Protein AF-A0A5C5YFY8-F1 (afdb_monomer_lite)

pLDDT: mean 92.44, std 6.75, range [44.75, 97.62]

Radius of gyration: 15.0 Å; chains: 1; bounding box: 36×35×36 Å

Sequence (107 aa):
MPQSLVGGVADHVHVLFDIGRLEAPAKLVEHAKRESSKFIKTLGAKCGSFYWQRGYGMFSVSPTHRDEVERYVRHQEEHHRTQSFQEEYRSFLDRYGIDYDERYVWD

Foldseek 3Di:
DWDWDWAADDQDIDIDTDDDPPDDPVVVVVVVQVVVLVVQCVVDDVSVPDHHFPDDDDDDDDPVCVVVVNVCRHCNVVVCVPDDPVRVVVVVCVVVVHDDDPVPPRD

Structure (mmCIF, N/CA/C/O backbone):
data_AF-A0A5C5YFY8-F1
#
_entry.id   AF-A0A5C5YFY8-F1
#
loop_
_atom_site.group_PDB
_atom_site.id
_atom_site.type_symbol
_atom_site.label_atom_id
_atom_site.label_alt_id
_atom_site.label_comp_id
_atom_site.label_asym_id
_atom_site.label_entity_id
_atom_site.label_seq_id
_atom_site.pdbx_PDB_ins_code
_atom_site.Cartn_x
_atom_site.Cartn_y
_atom_site.Cartn_z
_atom_site.occupancy
_atom_site.B_iso_or_equiv
_atom_site.auth_seq_id
_atom_site.auth_comp_id
_atom_site.auth_asym_id
_atom_site.auth_atom_id
_atom_site.pdbx_PDB_model_num
ATOM 1 N N . MET A 1 1 ? 13.404 15.321 -7.283 1.00 44.75 1 MET A N 1
ATOM 2 C CA . MET A 1 1 ? 12.566 15.210 -6.069 1.00 44.75 1 MET A CA 1
ATOM 3 C C . MET A 1 1 ? 12.073 13.775 -6.023 1.00 44.75 1 MET A C 1
ATOM 5 O O . MET A 1 1 ? 11.606 13.347 -7.074 1.00 44.75 1 MET A O 1
ATOM 9 N N . PRO A 1 2 ? 12.224 13.027 -4.915 1.00 58.28 2 PRO A N 1
ATOM 10 C CA . PRO A 1 2 ? 11.603 11.709 -4.812 1.00 58.28 2 PRO A CA 1
ATOM 11 C C . PRO A 1 2 ? 10.100 11.886 -5.013 1.00 58.28 2 PRO A C 1
ATOM 13 O O . PRO A 1 2 ? 9.481 12.734 -4.364 1.00 58.28 2 PRO A O 1
ATOM 16 N N . GLN A 1 3 ? 9.543 11.172 -5.984 1.00 75.38 3 GLN A N 1
ATOM 17 C CA . GLN A 1 3 ? 8.115 11.240 -6.248 1.00 75.38 3 GLN A CA 1
ATOM 18 C C . GLN A 1 3 ? 7.432 10.159 -5.422 1.00 75.38 3 GLN A C 1
ATOM 20 O O . GLN A 1 3 ? 7.904 9.027 -5.338 1.00 75.38 3 GLN A O 1
ATOM 25 N N . SER A 1 4 ? 6.327 10.538 -4.791 1.00 86.81 4 SER A N 1
ATOM 26 C CA . SER A 1 4 ? 5.407 9.590 -4.184 1.00 86.81 4 SER A CA 1
ATOM 27 C C . SER A 1 4 ? 4.023 9.825 -4.763 1.00 86.81 4 SER A C 1
ATOM 29 O O . SER A 1 4 ? 3.614 10.964 -5.001 1.00 86.81 4 SER A O 1
ATOM 31 N N . LEU A 1 5 ? 3.332 8.728 -5.026 1.00 94.44 5 LEU A N 1
ATOM 32 C CA . LEU A 1 5 ? 1.976 8.695 -5.526 1.00 94.44 5 LEU A CA 1
ATOM 33 C C . LEU A 1 5 ? 1.191 7.725 -4.652 1.00 94.44 5 LEU A C 1
ATOM 35 O O . LEU A 1 5 ? 1.602 6.584 -4.459 1.00 94.44 5 LEU A O 1
ATOM 39 N N . VAL A 1 6 ? 0.070 8.203 -4.124 1.00 94.88 6 VAL A N 1
ATOM 40 C CA . VAL A 1 6 ? -0.827 7.435 -3.263 1.00 94.88 6 VAL A CA 1
ATOM 41 C C . VAL A 1 6 ? -2.188 7.374 -3.940 1.00 94.88 6 VAL A C 1
ATOM 43 O O . VAL A 1 6 ? -2.691 8.396 -4.409 1.00 94.88 6 VAL A O 1
ATOM 46 N N . GLY A 1 7 ? -2.773 6.187 -3.968 1.00 95.00 7 GLY A N 1
ATOM 47 C CA . GLY A 1 7 ? -4.146 5.930 -4.387 1.00 95.00 7 GLY A CA 1
ATOM 48 C C . GLY A 1 7 ? -4.696 4.731 -3.624 1.00 95.00 7 GLY A C 1
ATOM 49 O O . GLY A 1 7 ? -3.976 4.109 -2.846 1.00 95.00 7 GLY A O 1
ATOM 50 N N . GLY A 1 8 ? -5.970 4.414 -3.792 1.00 94.12 8 GLY A N 1
ATOM 51 C CA . GLY A 1 8 ? -6.598 3.309 -3.075 1.00 94.12 8 GLY A CA 1
ATOM 52 C C . GLY A 1 8 ? -8.094 3.507 -2.929 1.00 94.12 8 GLY A C 1
ATOM 53 O O . GLY A 1 8 ? -8.681 4.373 -3.576 1.00 94.12 8 GLY A O 1
ATOM 54 N N . VAL A 1 9 ? -8.685 2.709 -2.050 1.00 94.50 9 VAL A N 1
ATOM 55 C CA . VAL A 1 9 ? -10.112 2.722 -1.722 1.00 94.50 9 VAL A CA 1
ATOM 56 C C . VAL A 1 9 ? -10.299 2.647 -0.203 1.00 94.50 9 VAL A C 1
ATOM 58 O O . VAL A 1 9 ? -9.358 2.829 0.565 1.00 94.50 9 VAL A O 1
ATOM 61 N N . ALA A 1 10 ? -11.534 2.453 0.259 1.00 91.88 10 ALA A N 1
ATOM 62 C CA . ALA A 1 10 ? -11.871 2.554 1.677 1.00 91.88 10 ALA A CA 1
ATOM 63 C C . ALA A 1 10 ? -11.144 1.538 2.582 1.00 91.88 10 ALA A C 1
ATOM 65 O O . ALA A 1 10 ? -10.954 1.823 3.764 1.00 91.88 10 ALA A O 1
ATOM 66 N N . ASP A 1 11 ? -10.760 0.371 2.058 1.00 92.50 11 ASP A N 1
ATOM 67 C CA . ASP A 1 11 ? -10.200 -0.739 2.838 1.00 92.50 11 ASP A CA 1
ATOM 68 C C . ASP A 1 11 ? -8.688 -0.962 2.641 1.00 92.50 11 ASP A C 1
ATOM 70 O O . ASP A 1 11 ? -8.072 -1.651 3.456 1.00 92.50 11 ASP A O 1
ATOM 74 N N . HIS A 1 12 ? -8.054 -0.352 1.632 1.00 95.50 12 HIS A N 1
ATOM 75 C CA . HIS A 1 12 ? -6.607 -0.440 1.416 1.00 95.50 12 HIS A CA 1
ATOM 76 C C . HIS A 1 12 ? -6.054 0.703 0.547 1.00 95.50 12 HIS A C 1
ATOM 78 O O . HIS A 1 12 ? -6.786 1.438 -0.116 1.00 95.50 12 HIS A O 1
ATOM 84 N N . VAL A 1 13 ? -4.726 0.852 0.555 1.00 96.06 13 VAL A N 1
ATOM 85 C CA . VAL A 1 13 ? -4.002 1.874 -0.213 1.00 96.06 13 VAL A CA 1
ATOM 86 C C . VAL A 1 13 ? -2.833 1.269 -0.979 1.00 96.06 13 VAL A C 1
ATOM 88 O O . VAL A 1 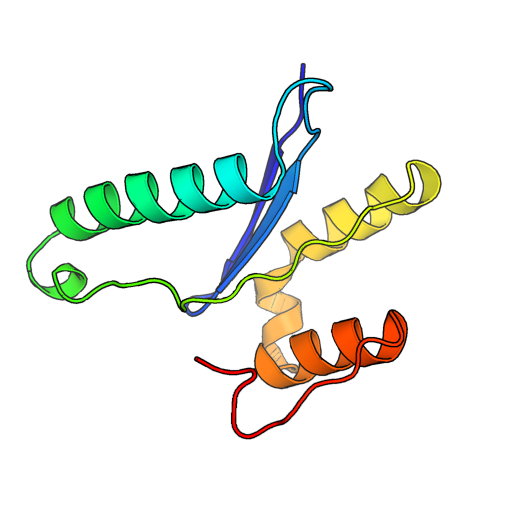13 ? -2.149 0.372 -0.487 1.00 96.06 13 VAL A O 1
ATOM 91 N N . HIS A 1 14 ? -2.562 1.836 -2.149 1.00 96.25 14 HIS A N 1
ATOM 92 C CA . HIS A 1 14 ? -1.393 1.585 -2.981 1.00 96.25 14 HIS A CA 1
ATOM 93 C C . HIS A 1 14 ? -0.491 2.812 -2.978 1.00 96.25 14 HIS A C 1
ATOM 95 O O . HIS A 1 14 ? -0.944 3.944 -3.173 1.00 96.25 14 HIS A O 1
ATOM 101 N N . VAL A 1 15 ? 0.805 2.593 -2.764 1.00 95.31 15 VAL A N 1
ATOM 102 C CA . VAL A 1 15 ? 1.800 3.667 -2.721 1.00 95.31 15 VAL A CA 1
ATOM 103 C C . VAL A 1 15 ? 2.946 3.325 -3.658 1.00 95.31 15 VAL A C 1
ATOM 105 O O . VAL A 1 15 ? 3.672 2.360 -3.432 1.00 95.31 15 VAL A O 1
ATOM 108 N N . LEU A 1 16 ? 3.138 4.149 -4.685 1.00 95.25 16 LEU A N 1
ATOM 109 C CA . LEU A 1 16 ? 4.337 4.134 -5.515 1.00 95.25 16 LEU A CA 1
ATOM 110 C C . LEU A 1 16 ? 5.288 5.216 -5.007 1.00 95.25 16 LEU A C 1
ATOM 112 O O . LEU A 1 16 ? 4.900 6.376 -4.881 1.00 95.25 16 LEU A O 1
ATOM 116 N N . PHE A 1 17 ? 6.530 4.851 -4.710 1.00 92.75 17 PHE A N 1
ATOM 117 C CA . PHE A 1 17 ? 7.517 5.786 -4.184 1.00 92.75 17 PHE A CA 1
ATOM 118 C C . PHE A 1 17 ? 8.940 5.386 -4.572 1.00 92.75 17 PHE A C 1
ATOM 120 O O . PHE A 1 17 ? 9.258 4.205 -4.711 1.00 92.75 17 PHE A O 1
ATOM 127 N N . ASP A 1 18 ? 9.811 6.386 -4.686 1.00 90.94 18 ASP A N 1
ATOM 128 C CA . ASP A 1 18 ? 11.252 6.172 -4.783 1.00 90.94 18 ASP A CA 1
ATOM 129 C C . ASP A 1 18 ? 11.831 5.911 -3.378 1.00 90.94 18 ASP A C 1
ATOM 131 O O . ASP A 1 18 ? 11.648 6.721 -2.465 1.00 90.94 18 ASP A O 1
ATOM 135 N N . ILE A 1 19 ? 12.553 4.801 -3.189 1.00 87.31 19 ILE A N 1
ATOM 136 C CA . ILE A 1 19 ? 13.223 4.483 -1.918 1.00 87.31 19 ILE A CA 1
ATOM 137 C C . ILE A 1 19 ? 14.696 4.910 -1.940 1.00 87.31 19 ILE A C 1
ATOM 139 O O . ILE A 1 19 ? 15.431 4.658 -2.896 1.00 87.31 19 ILE A O 1
ATOM 143 N N . GLY A 1 20 ? 15.143 5.573 -0.870 1.00 85.25 20 GLY A N 1
ATOM 144 C CA . GLY A 1 20 ? 16.546 5.944 -0.691 1.00 85.25 20 GLY A CA 1
ATOM 145 C C . GLY A 1 20 ? 17.435 4.725 -0.424 1.00 85.25 20 GLY A C 1
ATOM 146 O O . GLY A 1 20 ? 17.018 3.774 0.226 1.00 85.25 20 GLY A O 1
ATOM 147 N N . ARG A 1 21 ? 18.699 4.773 -0.869 1.00 83.75 21 ARG A N 1
ATOM 148 C CA . ARG A 1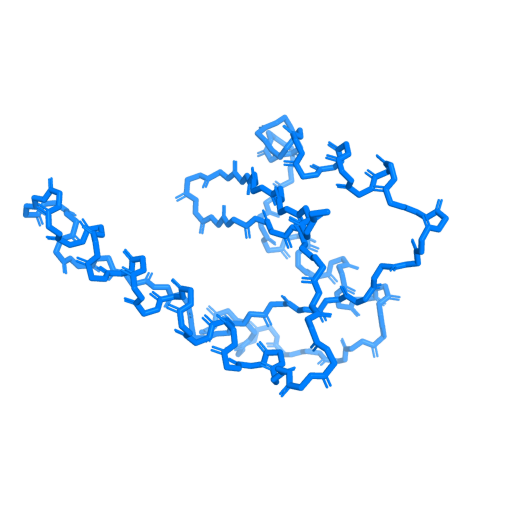 21 ? 19.653 3.644 -0.763 1.00 83.75 21 ARG A CA 1
ATOM 149 C C . ARG A 1 21 ? 19.919 3.130 0.657 1.00 83.75 21 ARG A C 1
ATOM 151 O O . ARG A 1 21 ? 20.405 2.016 0.796 1.00 83.75 21 ARG A O 1
ATOM 158 N N . LEU A 1 22 ? 19.683 3.949 1.680 1.00 87.88 22 LEU A N 1
ATOM 159 C CA . LEU A 1 22 ? 19.986 3.619 3.077 1.00 87.88 22 LEU A CA 1
ATOM 160 C C . LEU A 1 22 ? 18.751 3.172 3.870 1.00 87.88 22 LEU A C 1
ATOM 162 O O . LEU A 1 22 ? 18.887 2.772 5.022 1.00 87.88 22 LEU A O 1
ATOM 166 N N . GLU A 1 23 ? 17.562 3.234 3.271 1.00 84.75 23 GLU A N 1
ATOM 167 C CA . GLU A 1 23 ? 16.309 2.966 3.970 1.00 84.75 23 GLU A CA 1
ATOM 168 C C . GLU A 1 23 ? 15.877 1.514 3.792 1.00 84.75 23 GLU A C 1
ATOM 170 O O . GLU A 1 23 ? 15.809 0.993 2.677 1.00 84.75 23 GLU A O 1
ATOM 175 N N . ALA A 1 24 ? 15.535 0.859 4.901 1.00 90.62 24 ALA A N 1
ATOM 176 C CA . ALA A 1 24 ? 14.961 -0.476 4.854 1.00 90.62 24 ALA A CA 1
ATOM 177 C C . ALA A 1 24 ? 13.474 -0.390 4.451 1.00 90.62 24 ALA A C 1
ATOM 179 O O . ALA A 1 24 ? 12.704 0.279 5.149 1.00 90.62 24 ALA A O 1
ATOM 180 N N . PRO A 1 25 ? 13.027 -1.123 3.412 1.00 89.62 25 PRO A N 1
ATOM 181 C CA . PRO A 1 25 ? 11.622 -1.210 3.003 1.00 89.62 25 PRO A CA 1
ATOM 182 C C . PRO A 1 25 ? 10.631 -1.379 4.164 1.00 89.62 25 PRO A C 1
ATOM 184 O O . PRO A 1 25 ? 9.683 -0.609 4.317 1.00 89.62 25 PRO A O 1
ATOM 187 N N . ALA A 1 26 ? 10.915 -2.333 5.054 1.00 92.06 26 ALA A N 1
ATOM 188 C CA . ALA A 1 26 ? 10.075 -2.630 6.209 1.00 92.06 26 ALA A CA 1
ATOM 189 C C . ALA A 1 26 ? 9.952 -1.448 7.184 1.00 92.06 26 ALA A C 1
ATOM 191 O O . ALA A 1 26 ? 8.889 -1.242 7.766 1.00 92.06 26 ALA A O 1
ATOM 192 N N . LYS A 1 27 ? 11.017 -0.650 7.351 1.00 92.31 27 LYS A N 1
ATOM 193 C CA . LYS A 1 27 ? 11.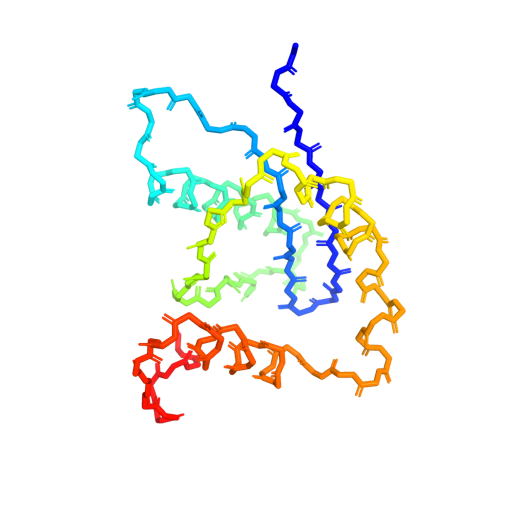006 0.520 8.241 1.00 92.31 27 LYS A CA 1
ATOM 194 C C . LYS A 1 27 ? 10.137 1.638 7.694 1.00 92.31 27 LYS A C 1
ATOM 196 O O . LYS A 1 27 ? 9.428 2.279 8.467 1.00 92.31 27 LYS A O 1
ATOM 201 N N . LEU A 1 28 ? 10.140 1.828 6.377 1.00 91.62 28 LEU A N 1
ATOM 202 C CA . LEU A 1 28 ? 9.265 2.800 5.738 1.00 91.62 28 LEU A CA 1
ATOM 203 C C . LEU A 1 28 ? 7.790 2.429 5.939 1.00 91.62 28 LEU A C 1
ATOM 205 O O . LEU A 1 28 ? 6.999 3.273 6.357 1.00 91.62 28 LEU A O 1
ATOM 209 N N . VAL A 1 29 ? 7.431 1.163 5.703 1.00 93.94 29 VAL A N 1
ATOM 210 C CA . VAL A 1 29 ? 6.052 0.683 5.881 1.00 93.94 29 VAL A CA 1
ATOM 211 C C . VAL A 1 29 ? 5.626 0.742 7.350 1.00 93.94 29 VAL A C 1
ATOM 213 O O . VAL A 1 29 ? 4.527 1.208 7.648 1.00 93.94 29 VAL A O 1
ATOM 216 N N . GLU A 1 30 ? 6.500 0.340 8.281 1.00 95.19 30 GLU A N 1
ATOM 217 C CA . GLU A 1 30 ? 6.266 0.473 9.726 1.00 95.19 30 GLU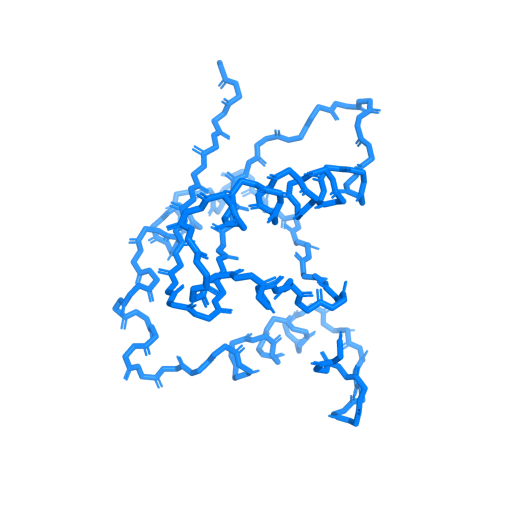 A CA 1
ATOM 218 C C . GLU A 1 30 ? 5.945 1.929 10.093 1.00 95.19 30 GLU A C 1
ATOM 220 O O . GLU A 1 30 ? 4.945 2.203 10.761 1.00 95.19 30 GLU A O 1
ATOM 225 N N . HIS A 1 31 ? 6.764 2.871 9.617 1.00 94.75 31 HIS A N 1
ATOM 226 C CA . HIS A 1 31 ? 6.586 4.292 9.879 1.00 94.75 31 HIS A CA 1
ATOM 227 C C . HIS A 1 31 ? 5.279 4.824 9.281 1.00 94.75 31 HIS A C 1
ATOM 229 O O . HIS A 1 31 ? 4.491 5.451 9.991 1.00 94.75 31 HIS A O 1
ATOM 235 N N . ALA A 1 32 ? 5.009 4.522 8.007 1.00 94.50 32 ALA A N 1
ATOM 236 C CA . ALA A 1 32 ? 3.793 4.940 7.318 1.00 94.50 32 ALA A CA 1
ATOM 237 C C . ALA A 1 32 ? 2.534 4.444 8.043 1.00 94.50 32 ALA A C 1
ATOM 239 O O . ALA A 1 32 ? 1.641 5.240 8.344 1.00 94.50 32 ALA A O 1
ATOM 240 N N . LYS A 1 33 ? 2.478 3.154 8.404 1.00 96.69 33 LYS A N 1
ATOM 241 C CA . LYS A 1 33 ? 1.341 2.556 9.125 1.00 96.69 33 LYS A CA 1
ATOM 242 C C . LYS A 1 33 ? 1.183 3.149 10.523 1.00 96.69 33 LYS A C 1
ATOM 244 O O . LYS A 1 33 ? 0.062 3.439 10.943 1.00 96.69 33 LYS A O 1
ATOM 249 N N . ARG A 1 34 ? 2.287 3.365 11.244 1.00 97.44 34 ARG A N 1
ATOM 250 C CA . ARG A 1 34 ? 2.268 3.901 12.612 1.00 97.44 34 ARG A CA 1
ATOM 251 C C . ARG A 1 34 ? 1.789 5.347 12.659 1.00 97.44 34 ARG A C 1
ATOM 253 O O . ARG A 1 34 ? 0.880 5.653 13.430 1.00 97.44 34 ARG A O 1
ATOM 260 N N . GLU A 1 35 ? 2.386 6.228 11.862 1.00 97.62 35 GLU A N 1
ATOM 261 C CA . GLU A 1 35 ? 2.052 7.654 11.901 1.00 97.62 35 GLU A CA 1
ATOM 262 C C . GLU A 1 35 ? 0.650 7.920 11.337 1.00 97.62 35 GLU A C 1
ATOM 264 O O . GLU A 1 35 ? -0.114 8.668 11.949 1.00 97.62 35 GLU A O 1
ATOM 269 N N . SER A 1 36 ? 0.247 7.224 10.266 1.00 96.44 36 SER A N 1
ATOM 270 C CA . SER A 1 36 ? -1.134 7.309 9.762 1.00 96.44 36 SER A CA 1
ATOM 271 C C . SER A 1 36 ? -2.158 6.793 10.774 1.00 96.44 36 SER A C 1
ATOM 273 O O . SER A 1 36 ? -3.181 7.439 10.969 1.00 96.44 36 SER A O 1
ATOM 275 N N . SER A 1 37 ? -1.882 5.696 11.489 1.00 97.00 37 SER A N 1
ATOM 276 C CA . SER A 1 37 ? -2.799 5.187 12.521 1.00 97.00 37 SER A CA 1
ATOM 277 C C . SER A 1 37 ? -2.985 6.178 13.668 1.00 97.00 37 SER A C 1
ATOM 279 O O . SER A 1 37 ? -4.105 6.366 14.140 1.00 97.00 37 SER A O 1
ATOM 281 N N . LYS A 1 38 ? -1.899 6.818 14.128 1.00 96.81 38 LYS A N 1
ATOM 282 C CA . LYS A 1 38 ? -1.978 7.866 15.158 1.00 96.81 38 LYS A CA 1
ATOM 283 C C . LYS A 1 38 ? -2.821 9.039 14.670 1.00 96.81 38 LYS A C 1
ATOM 285 O O . LYS A 1 38 ? -3.695 9.490 15.400 1.00 96.81 38 LYS A O 1
ATOM 290 N N . PHE A 1 39 ? -2.570 9.498 13.444 1.00 97.38 39 PHE A N 1
ATOM 291 C CA . PHE A 1 39 ? -3.306 10.605 12.846 1.00 97.38 39 PHE A CA 1
ATOM 292 C C . PHE A 1 39 ? -4.791 10.277 12.657 1.00 97.38 39 PHE A C 1
ATOM 294 O O . PHE A 1 39 ? -5.641 11.023 13.115 1.00 97.38 39 PHE A O 1
ATOM 301 N N . ILE A 1 40 ? -5.136 9.133 12.066 1.00 96.31 40 ILE A N 1
ATOM 302 C CA . ILE A 1 40 ? -6.536 8.746 11.827 1.00 96.31 40 ILE A CA 1
ATOM 303 C C . ILE A 1 40 ? -7.323 8.669 13.141 1.00 96.31 40 ILE A C 1
ATOM 305 O O . ILE A 1 40 ? -8.469 9.111 13.206 1.00 96.31 40 ILE A O 1
ATOM 309 N N . LYS A 1 41 ? -6.696 8.189 14.220 1.00 96.31 41 LYS A N 1
ATOM 310 C CA . LYS A 1 41 ? -7.318 8.132 15.552 1.00 96.31 41 LYS A CA 1
ATOM 311 C C . LYS A 1 41 ? -7.608 9.508 16.156 1.00 96.31 41 LYS A C 1
ATOM 313 O O . LYS A 1 41 ? -8.444 9.591 17.053 1.00 96.31 41 LYS A O 1
ATOM 318 N N . THR A 1 42 ? -6.982 10.584 15.673 1.00 96.50 42 THR A N 1
ATOM 319 C CA . THR A 1 42 ? -7.292 11.952 16.125 1.00 96.50 42 THR A CA 1
ATOM 320 C C . THR A 1 42 ? -8.532 12.528 15.435 1.00 96.50 42 THR A C 1
ATOM 322 O O . THR A 1 42 ? -9.103 13.493 15.937 1.00 96.50 42 THR A O 1
ATOM 325 N N . LEU A 1 43 ? -9.003 11.919 14.338 1.00 95.75 43 LEU A N 1
ATOM 326 C CA . LEU A 1 43 ? -10.147 12.401 13.549 1.00 95.75 43 LEU A CA 1
ATOM 327 C C . LEU A 1 43 ? -11.514 12.136 14.205 1.00 95.75 43 LEU A C 1
ATOM 329 O O . LEU A 1 43 ? -12.546 12.551 13.680 1.00 95.75 43 LEU A O 1
ATOM 333 N N . GLY A 1 44 ? -11.539 11.463 15.359 1.00 92.81 44 GLY A N 1
ATOM 334 C CA . GLY A 1 44 ? -12.727 11.305 16.194 1.00 92.81 44 GLY A CA 1
ATOM 335 C C . GLY A 1 44 ? -12.977 9.871 16.651 1.00 92.81 44 GLY A C 1
ATOM 336 O O . GLY A 1 44 ? -12.323 8.922 16.224 1.00 92.81 44 GLY A O 1
ATOM 337 N N . ALA A 1 45 ? -13.980 9.707 17.519 1.00 91.88 45 ALA A N 1
ATOM 338 C CA . ALA A 1 45 ? -14.268 8.436 18.191 1.00 91.88 45 ALA A CA 1
ATOM 339 C C . ALA A 1 45 ? -14.556 7.272 17.224 1.00 91.88 45 ALA A C 1
ATOM 341 O O . ALA A 1 45 ? -14.175 6.139 17.505 1.00 91.88 45 ALA A O 1
ATOM 342 N N . LYS A 1 46 ? -15.163 7.550 16.060 1.00 91.75 46 LYS A N 1
ATOM 343 C CA . LYS A 1 46 ? -15.439 6.537 15.023 1.00 91.75 46 LYS A CA 1
ATOM 344 C C . LYS A 1 46 ? -14.168 5.900 14.448 1.00 91.75 46 LYS A C 1
ATOM 346 O O . LYS A 1 46 ? -14.222 4.769 13.987 1.00 91.75 46 LYS A O 1
ATOM 351 N N . CYS A 1 47 ? -13.039 6.604 14.507 1.00 93.81 47 CYS A N 1
ATOM 352 C CA . CYS A 1 47 ? -11.744 6.132 14.023 1.00 93.81 47 CYS A CA 1
ATOM 353 C C . CYS A 1 47 ? -10.866 5.549 15.144 1.00 93.81 47 CYS A C 1
ATOM 355 O O . CYS A 1 47 ? -9.746 5.116 14.881 1.00 93.81 47 CYS A O 1
ATOM 357 N N . GLY A 1 48 ? -11.340 5.526 16.397 1.00 92.62 48 GLY A N 1
ATOM 358 C CA . GLY A 1 48 ? -10.545 5.096 17.555 1.00 92.62 48 GLY A CA 1
ATOM 359 C C . GLY A 1 48 ? -10.082 3.637 17.474 1.00 92.62 48 GLY A C 1
ATOM 360 O O . GLY A 1 48 ? -8.987 3.303 17.932 1.00 92.62 48 GLY A O 1
ATOM 361 N N . SER A 1 49 ? -10.880 2.787 16.829 1.00 94.06 49 SER A N 1
ATOM 362 C CA . SER A 1 49 ? -10.576 1.379 16.571 1.00 94.06 49 SER A CA 1
ATOM 363 C C . SER A 1 49 ? -9.852 1.138 15.247 1.00 94.06 49 SER A C 1
ATOM 365 O O . SER A 1 49 ? -9.656 -0.017 14.894 1.00 94.06 49 SER A O 1
ATOM 367 N N . PHE A 1 50 ? -9.443 2.176 14.510 1.00 95.62 50 PHE A N 1
ATOM 368 C CA . PHE A 1 50 ? -8.710 1.994 13.258 1.00 95.62 50 PHE A CA 1
ATOM 369 C C . PHE A 1 50 ? -7.395 1.236 13.493 1.00 95.62 50 PHE A C 1
ATOM 371 O O . PHE A 1 50 ? -6.620 1.555 14.406 1.00 95.62 50 PHE A O 1
ATOM 378 N N . TYR A 1 51 ? -7.121 0.257 12.639 1.00 94.56 51 TYR A N 1
ATOM 379 C CA . TYR A 1 51 ? -5.839 -0.423 12.555 1.00 94.56 51 TYR A CA 1
ATOM 380 C C . TYR A 1 51 ? -5.598 -0.873 11.117 1.00 94.56 51 TYR A C 1
ATOM 382 O O . TYR A 1 51 ? -6.533 -1.168 10.378 1.00 94.56 51 TYR A O 1
ATOM 390 N N . TRP A 1 52 ? -4.328 -0.933 10.734 1.00 95.81 52 TRP A N 1
ATOM 391 C CA . TRP A 1 52 ? -3.926 -1.616 9.515 1.00 95.81 52 TRP A CA 1
ATOM 392 C C . TRP A 1 52 ? -3.794 -3.117 9.780 1.00 95.81 52 TRP A C 1
ATOM 394 O O . TRP A 1 52 ? -3.329 -3.492 10.859 1.00 95.81 52 TRP A O 1
ATOM 404 N N . GLN A 1 53 ? -4.094 -3.945 8.773 1.00 93.81 53 GLN A N 1
ATOM 405 C CA . GLN A 1 53 ? -3.687 -5.362 8.720 1.00 93.81 53 GLN A CA 1
ATOM 406 C C . GLN A 1 53 ? -2.219 -5.535 9.138 1.00 93.81 53 GLN A C 1
ATOM 408 O O . GLN A 1 53 ? -1.433 -4.594 8.984 1.00 93.81 53 GLN A O 1
ATOM 413 N N . ARG A 1 54 ? -1.794 -6.691 9.659 1.00 91.00 54 ARG A N 1
ATOM 414 C CA . ARG A 1 54 ? -0.392 -6.859 10.093 1.00 91.00 54 ARG A CA 1
ATOM 415 C C . ARG A 1 54 ? 0.548 -6.887 8.890 1.00 91.00 54 ARG A C 1
ATOM 417 O O . ARG A 1 54 ? 1.572 -6.193 8.915 1.00 91.00 54 ARG A O 1
ATOM 424 N N . GLY A 1 55 ? 0.155 -7.600 7.835 1.00 90.94 55 GLY A N 1
ATOM 425 C CA . GLY A 1 55 ? 0.896 -7.736 6.581 1.00 90.94 55 GLY A CA 1
ATOM 426 C C . GLY A 1 55 ? 1.036 -6.461 5.735 1.00 90.94 55 GLY A C 1
ATOM 427 O O . GLY A 1 55 ? 0.507 -5.387 6.049 1.00 90.94 55 GLY A O 1
ATOM 428 N N . TYR A 1 56 ? 1.827 -6.578 4.668 1.00 93.25 56 TYR A N 1
ATOM 429 C CA . TYR A 1 56 ? 1.912 -5.627 3.557 1.00 93.25 56 TYR A CA 1
ATOM 430 C C . TYR A 1 56 ? 2.506 -6.315 2.318 1.00 93.25 56 TYR A C 1
ATOM 432 O O . TYR A 1 56 ? 3.323 -7.226 2.441 1.00 93.25 56 TYR A O 1
ATOM 440 N N . GLY A 1 57 ? 2.124 -5.855 1.126 1.00 92.38 57 GLY A N 1
ATOM 441 C CA . GLY A 1 57 ? 2.797 -6.197 -0.128 1.00 92.38 57 GLY A CA 1
ATOM 442 C C . GLY A 1 57 ? 3.843 -5.146 -0.488 1.00 92.38 57 GLY A C 1
ATOM 443 O O . GLY A 1 57 ? 3.597 -3.951 -0.328 1.00 92.38 57 GLY A O 1
ATOM 444 N N . MET A 1 58 ? 5.009 -5.572 -0.974 1.00 92.75 58 MET A N 1
ATOM 445 C CA . MET A 1 58 ? 6.008 -4.657 -1.522 1.00 92.75 58 MET A CA 1
ATOM 446 C C . MET A 1 58 ? 6.692 -5.278 -2.733 1.00 92.75 58 MET A C 1
ATOM 448 O O . MET A 1 58 ? 7.355 -6.306 -2.628 1.00 92.75 58 MET A O 1
ATOM 452 N N . PHE A 1 59 ? 6.540 -4.615 -3.876 1.00 92.00 59 PHE A N 1
ATOM 453 C CA . PHE A 1 59 ? 6.972 -5.118 -5.172 1.00 92.00 59 PHE A CA 1
ATOM 454 C C . PHE A 1 59 ? 7.828 -4.064 -5.872 1.00 92.00 59 PHE A C 1
ATOM 456 O O . PHE A 1 59 ? 7.470 -2.887 -5.921 1.00 92.00 59 PHE A O 1
ATOM 463 N N . SER A 1 60 ? 8.983 -4.469 -6.402 1.00 91.50 60 SER A N 1
ATOM 464 C CA . SER A 1 60 ? 9.843 -3.566 -7.168 1.00 91.50 60 SER A CA 1
ATOM 465 C C . SER A 1 60 ? 9.277 -3.335 -8.567 1.00 91.50 60 SER A C 1
ATOM 467 O O . SER A 1 60 ? 8.865 -4.275 -9.248 1.00 91.50 60 SER A O 1
ATOM 469 N N . VAL A 1 61 ? 9.313 -2.079 -9.010 1.00 91.94 61 VAL A N 1
ATOM 470 C CA . VAL A 1 61 ? 8.829 -1.654 -10.326 1.00 91.94 61 VAL A CA 1
ATOM 471 C C . VAL A 1 61 ? 10.025 -1.295 -11.202 1.00 91.94 61 VAL A C 1
ATOM 473 O O . VAL A 1 61 ? 10.876 -0.498 -10.810 1.00 91.94 61 VAL A O 1
ATOM 476 N N . SER A 1 62 ? 10.097 -1.883 -12.399 1.00 91.88 62 SER A N 1
ATOM 477 C CA . SER A 1 62 ? 11.077 -1.464 -13.408 1.00 91.88 62 SER A CA 1
ATOM 478 C C . SER A 1 62 ? 10.796 -0.019 -13.834 1.00 91.88 62 SER A C 1
ATOM 480 O O . SER A 1 62 ? 9.631 0.299 -14.083 1.00 91.88 62 SER A O 1
ATOM 482 N N . PRO A 1 63 ? 11.820 0.831 -14.039 1.00 90.44 63 PRO A N 1
ATOM 483 C CA . PRO A 1 63 ? 11.633 2.182 -14.569 1.00 90.44 63 PRO A CA 1
ATOM 484 C C . PRO A 1 63 ? 10.800 2.233 -15.859 1.00 90.44 63 PRO A C 1
ATOM 486 O O . PRO A 1 63 ? 10.052 3.180 -16.067 1.00 90.44 63 PRO A O 1
ATOM 489 N N . THR A 1 64 ? 10.878 1.195 -16.697 1.00 95.38 64 THR A N 1
ATOM 490 C CA . THR A 1 64 ? 10.109 1.091 -17.950 1.00 95.38 64 THR A CA 1
ATOM 491 C C . THR A 1 64 ? 8.608 0.884 -17.746 1.00 95.38 64 THR A C 1
ATOM 493 O O . THR A 1 64 ? 7.837 1.168 -18.652 1.00 95.38 64 THR A O 1
ATOM 496 N N . HIS A 1 65 ? 8.188 0.388 -16.580 1.00 93.44 65 HIS A N 1
ATOM 497 C CA . HIS A 1 65 ? 6.780 0.172 -16.230 1.00 93.44 65 HIS A CA 1
ATOM 498 C C . HIS A 1 65 ? 6.228 1.288 -15.330 1.00 93.44 65 HIS A C 1
ATOM 500 O O . HIS A 1 65 ? 5.098 1.191 -14.856 1.00 93.44 65 HIS A O 1
ATOM 506 N N . ARG A 1 66 ? 7.005 2.351 -15.074 1.00 92.75 66 ARG A N 1
ATOM 507 C CA . ARG A 1 66 ? 6.622 3.424 -14.148 1.00 92.75 66 ARG A CA 1
ATOM 508 C C . ARG A 1 66 ? 5.283 4.057 -14.518 1.00 92.75 66 ARG A C 1
ATOM 510 O O . ARG A 1 66 ? 4.394 4.091 -13.678 1.00 92.75 66 ARG A O 1
ATOM 517 N N . ASP A 1 67 ? 5.128 4.496 -15.763 1.00 94.25 67 ASP A N 1
ATOM 518 C CA . ASP A 1 67 ? 3.917 5.194 -16.217 1.00 94.25 67 ASP A CA 1
ATOM 519 C C . ASP A 1 67 ? 2.664 4.310 -16.111 1.00 94.25 67 ASP A C 1
ATOM 521 O O . ASP A 1 67 ? 1.571 4.782 -15.795 1.00 94.25 67 ASP A O 1
ATOM 525 N N . GLU A 1 68 ? 2.820 3.005 -16.346 1.00 95.25 68 GLU A N 1
ATOM 526 C CA . GLU A 1 68 ? 1.747 2.025 -16.186 1.00 95.25 68 GLU A CA 1
ATOM 527 C C . GLU A 1 68 ? 1.332 1.890 -14.718 1.00 95.25 68 GLU A C 1
ATOM 529 O O . GLU A 1 68 ? 0.139 1.950 -14.418 1.00 95.25 68 GLU A O 1
ATOM 534 N N . VAL A 1 69 ? 2.299 1.770 -13.804 1.00 95.38 69 VAL A N 1
ATOM 535 C CA . VAL A 1 69 ? 2.021 1.657 -12.365 1.00 95.38 69 VAL A CA 1
ATOM 536 C C . VAL A 1 69 ? 1.468 2.966 -11.802 1.00 95.38 69 VAL A C 1
ATOM 538 O O . VAL A 1 69 ? 0.546 2.939 -10.990 1.00 95.38 69 VAL A O 1
ATOM 541 N N . GLU A 1 70 ? 1.955 4.120 -12.263 1.00 95.50 70 GLU A N 1
ATOM 542 C CA . GLU A 1 70 ? 1.388 5.420 -11.895 1.00 95.50 70 GLU A CA 1
ATOM 543 C C . GLU A 1 70 ? -0.082 5.523 -12.304 1.00 95.50 70 GLU A C 1
ATOM 545 O O . GLU A 1 70 ? -0.929 5.940 -11.508 1.00 95.50 70 GLU A O 1
ATOM 550 N N . ARG A 1 71 ? -0.411 5.106 -13.532 1.00 95.75 71 ARG A N 1
ATOM 551 C CA . ARG A 1 71 ? -1.801 5.041 -13.985 1.00 95.75 71 ARG A CA 1
ATOM 552 C C . ARG A 1 71 ? -2.605 4.076 -13.116 1.00 95.75 71 ARG A C 1
ATOM 554 O O . ARG A 1 71 ? -3.685 4.451 -12.677 1.00 95.75 71 ARG A O 1
ATOM 561 N N . TYR A 1 72 ? -2.090 2.885 -12.836 1.00 94.94 72 TYR A N 1
ATOM 562 C CA . TYR A 1 72 ? -2.767 1.899 -11.994 1.00 94.94 72 TYR A CA 1
ATOM 563 C C . TYR A 1 72 ? -3.082 2.443 -10.588 1.00 94.94 72 TYR A C 1
ATOM 565 O O . TYR A 1 72 ? -4.229 2.361 -10.157 1.00 94.94 72 TYR A O 1
ATOM 573 N N . VAL A 1 73 ? -2.128 3.101 -9.915 1.00 95.94 73 VAL A N 1
ATOM 574 C CA . VAL A 1 73 ? -2.345 3.695 -8.579 1.00 95.94 73 VAL A CA 1
ATOM 575 C C . VAL A 1 73 ? -3.398 4.811 -8.623 1.00 95.94 73 VAL A C 1
ATOM 577 O O . VAL A 1 73 ? -4.220 4.919 -7.717 1.00 95.94 73 VAL A O 1
ATOM 580 N N . ARG A 1 74 ? -3.426 5.633 -9.681 1.00 95.69 74 ARG A N 1
ATOM 581 C CA . ARG A 1 74 ? -4.405 6.732 -9.816 1.00 95.69 74 ARG A CA 1
ATOM 582 C C . ARG A 1 74 ? -5.841 6.264 -10.048 1.00 95.69 74 ARG A C 1
ATOM 584 O O . ARG A 1 74 ? -6.755 6.996 -9.688 1.00 95.69 74 ARG A O 1
ATOM 591 N N . HIS A 1 75 ? -6.040 5.091 -10.647 1.00 95.25 75 HIS A N 1
ATOM 592 C CA . HIS A 1 75 ? -7.364 4.595 -11.053 1.00 95.25 75 HIS A CA 1
ATOM 593 C C . HIS A 1 75 ? -7.874 3.449 -10.162 1.00 95.25 75 HIS A C 1
ATOM 595 O O . HIS A 1 75 ? -8.745 2.681 -10.564 1.00 95.25 75 HIS A O 1
ATOM 601 N N . GLN A 1 76 ? -7.354 3.354 -8.936 1.00 95.06 76 GLN A N 1
ATOM 602 C CA . GLN A 1 76 ? -7.722 2.334 -7.951 1.00 95.06 76 GLN A CA 1
ATOM 603 C C . GLN A 1 76 ? -9.227 2.285 -7.648 1.00 95.06 76 GLN A C 1
ATOM 605 O O . GLN A 1 76 ? -9.806 1.205 -7.591 1.00 95.06 76 GLN A O 1
ATOM 610 N N . GLU A 1 77 ? -9.894 3.437 -7.545 1.00 94.12 77 GLU A N 1
ATOM 611 C CA . GLU A 1 77 ? -11.346 3.481 -7.325 1.00 94.12 77 GLU A CA 1
ATOM 612 C C . GLU A 1 77 ? -12.148 2.815 -8.449 1.00 94.12 77 GLU A C 1
ATOM 614 O O . GLU A 1 77 ? -13.171 2.190 -8.185 1.00 94.12 77 GLU A O 1
ATOM 619 N N . GLU A 1 78 ? -11.712 2.957 -9.702 1.00 94.75 78 GLU A N 1
ATOM 620 C CA . GLU A 1 78 ? -12.373 2.331 -10.848 1.00 94.75 78 GLU A CA 1
ATOM 621 C C . GLU A 1 78 ? -12.062 0.835 -10.912 1.00 94.75 78 GLU A C 1
ATOM 623 O O . GLU A 1 78 ? -12.975 0.032 -11.094 1.00 94.75 78 GLU A O 1
ATOM 628 N N . HIS A 1 79 ? -10.799 0.462 -10.690 1.00 94.06 79 HIS A N 1
ATOM 629 C CA . HIS A 1 79 ? -10.347 -0.927 -10.649 1.00 94.06 79 HIS A CA 1
ATOM 630 C C . HIS A 1 79 ? -11.131 -1.759 -9.621 1.00 94.06 79 HIS A C 1
ATOM 632 O O . HIS A 1 79 ? -11.658 -2.831 -9.935 1.00 94.06 79 HIS A O 1
ATOM 638 N N . HIS A 1 80 ? -11.317 -1.209 -8.419 1.00 96.69 80 HIS A N 1
ATOM 639 C CA . HIS A 1 80 ? -12.019 -1.884 -7.331 1.00 96.69 80 HIS A CA 1
ATOM 640 C C . HIS A 1 80 ? -13.550 -1.852 -7.428 1.00 96.69 80 HIS A C 1
ATOM 642 O O . HIS A 1 80 ? -14.238 -2.347 -6.536 1.00 96.69 80 HIS A O 1
ATOM 648 N N . ARG A 1 81 ? -14.122 -1.355 -8.536 1.00 94.56 81 ARG A N 1
ATOM 649 C CA . ARG A 1 81 ? -15.547 -1.586 -8.844 1.00 94.56 81 ARG A CA 1
ATOM 650 C C . ARG A 1 81 ? -15.830 -3.032 -9.234 1.00 94.56 81 ARG A C 1
ATOM 652 O O . ARG A 1 81 ? -16.969 -3.473 -9.104 1.00 94.56 81 ARG A O 1
ATOM 659 N N . THR A 1 82 ? -14.826 -3.740 -9.746 1.00 95.38 82 THR A N 1
ATOM 660 C CA . THR A 1 82 ? -14.982 -5.096 -10.293 1.00 95.38 82 THR A CA 1
ATOM 661 C C . THR A 1 82 ? -14.033 -6.121 -9.689 1.00 95.38 82 THR A C 1
ATOM 663 O O . THR A 1 82 ? -14.219 -7.306 -9.938 1.00 95.38 82 THR A O 1
ATOM 666 N N . GLN A 1 83 ? -13.029 -5.691 -8.923 1.00 95.06 83 GLN A N 1
ATOM 667 C CA . GLN A 1 83 ? -12.044 -6.570 -8.299 1.00 95.06 83 GLN A CA 1
ATOM 668 C C . GLN A 1 83 ? -11.883 -6.207 -6.824 1.00 95.06 83 GLN A C 1
ATOM 670 O O . GLN A 1 83 ? -11.757 -5.040 -6.473 1.00 95.06 83 GLN A O 1
ATOM 675 N N . SER A 1 84 ? -11.899 -7.190 -5.935 1.00 95.75 84 SER A N 1
ATOM 676 C CA . SER A 1 84 ? -11.640 -6.987 -4.507 1.00 95.75 84 SER A CA 1
ATOM 677 C C . SER A 1 84 ? -10.140 -6.915 -4.206 1.00 95.75 84 SER A C 1
ATOM 679 O O . SER A 1 84 ? -9.317 -7.430 -4.965 1.00 95.75 84 SER A O 1
ATOM 681 N N . PHE A 1 85 ? -9.780 -6.346 -3.051 1.00 93.62 85 PHE A N 1
ATOM 682 C CA . PHE A 1 85 ? -8.402 -6.382 -2.547 1.00 93.62 85 PHE A CA 1
ATOM 683 C C . PHE A 1 85 ? -7.837 -7.811 -2.494 1.00 93.62 85 PHE A C 1
ATOM 685 O O . PHE A 1 85 ? -6.697 -8.041 -2.878 1.00 93.62 85 PHE A O 1
ATOM 692 N N . GLN A 1 86 ? -8.629 -8.791 -2.048 1.00 94.75 86 GLN A N 1
ATOM 693 C CA . GLN A 1 86 ? -8.156 -10.172 -1.917 1.00 94.75 86 GLN A CA 1
ATOM 694 C C . GLN A 1 86 ? -7.839 -10.806 -3.276 1.00 94.75 86 GLN A C 1
ATOM 696 O O . GLN A 1 86 ? -6.812 -11.461 -3.423 1.00 94.75 86 GLN A O 1
ATOM 701 N N . GLU A 1 87 ? -8.699 -10.612 -4.280 1.00 96.19 87 GLU A N 1
ATOM 702 C CA . GLU A 1 87 ? -8.450 -11.093 -5.647 1.00 96.19 87 GLU A CA 1
ATOM 703 C C . GLU A 1 87 ? -7.212 -10.437 -6.261 1.00 96.19 87 GLU A C 1
ATOM 705 O O . GLU A 1 87 ? -6.409 -11.103 -6.911 1.00 96.19 87 GLU A O 1
ATOM 710 N N . GLU A 1 88 ? -7.046 -9.135 -6.046 1.00 95.56 88 GLU A N 1
ATOM 711 C CA . GLU A 1 88 ? -5.873 -8.396 -6.500 1.00 95.56 88 GLU A CA 1
ATOM 712 C C . GLU A 1 88 ? -4.590 -8.882 -5.812 1.00 95.56 88 GLU A C 1
ATOM 714 O O . GLU A 1 88 ? -3.592 -9.164 -6.479 1.00 95.56 88 GLU A O 1
ATOM 719 N N . TYR A 1 89 ? -4.616 -9.048 -4.489 1.00 95.00 89 TYR A N 1
ATOM 720 C CA . TYR A 1 89 ? -3.447 -9.478 -3.733 1.00 95.00 89 TYR A CA 1
ATOM 721 C C . TYR A 1 89 ? -3.003 -10.889 -4.128 1.00 95.00 89 TYR A C 1
ATOM 723 O O . TYR A 1 89 ? -1.814 -11.093 -4.369 1.00 95.00 89 TYR A O 1
ATOM 731 N N . ARG A 1 90 ? -3.941 -11.832 -4.310 1.00 95.88 90 ARG A N 1
ATOM 732 C CA . ARG A 1 90 ? -3.641 -13.166 -4.866 1.00 95.88 90 ARG A CA 1
ATOM 733 C C . ARG A 1 90 ? -2.965 -13.072 -6.226 1.00 95.88 90 ARG A C 1
ATOM 735 O O . ARG A 1 90 ? -1.908 -13.659 -6.415 1.00 95.88 90 ARG A O 1
ATOM 742 N N . SER A 1 91 ? -3.528 -12.274 -7.135 1.00 95.25 91 SER A N 1
ATOM 743 C CA . SER A 1 91 ? -2.964 -12.063 -8.472 1.00 95.25 91 SER A CA 1
ATOM 744 C C . SER A 1 91 ? -1.515 -11.565 -8.413 1.00 95.25 91 SER A C 1
ATOM 746 O O . SER A 1 91 ? -0.670 -12.024 -9.186 1.00 95.25 91 SER A O 1
ATOM 748 N N . PHE A 1 92 ? -1.181 -10.680 -7.466 1.00 94.75 92 PHE A N 1
ATOM 749 C CA . PHE A 1 92 ? 0.211 -10.296 -7.245 1.00 94.75 92 PHE A CA 1
ATOM 750 C C . PHE A 1 92 ? 1.068 -11.460 -6.755 1.00 94.75 92 PHE A C 1
ATOM 752 O O . PHE A 1 92 ? 2.121 -11.711 -7.336 1.00 94.75 92 PHE A O 1
ATOM 759 N N . LEU A 1 93 ? 0.644 -12.179 -5.719 1.00 94.62 93 LEU A N 1
ATOM 760 C CA . LEU A 1 93 ? 1.418 -13.300 -5.184 1.00 94.62 93 LEU A CA 1
ATOM 761 C C . LEU A 1 93 ? 1.668 -14.372 -6.256 1.00 94.62 93 LEU A C 1
ATOM 763 O O . LEU A 1 93 ? 2.818 -14.759 -6.464 1.00 94.62 93 LEU A O 1
ATOM 767 N N . ASP A 1 94 ? 0.637 -14.736 -7.021 1.00 95.44 94 ASP A N 1
ATOM 768 C CA . ASP A 1 94 ? 0.719 -15.689 -8.131 1.00 95.44 94 ASP A CA 1
ATOM 769 C C . ASP A 1 94 ? 1.689 -15.196 -9.219 1.00 95.44 94 ASP A C 1
ATOM 771 O O . ASP A 1 94 ? 2.578 -15.930 -9.657 1.00 95.44 94 ASP A O 1
ATOM 775 N N . ARG A 1 95 ? 1.579 -13.923 -9.631 1.00 92.88 95 ARG A N 1
ATOM 776 C CA . ARG A 1 95 ? 2.454 -13.319 -10.653 1.00 92.88 95 ARG A CA 1
ATOM 777 C C . ARG A 1 95 ? 3.923 -13.302 -10.235 1.00 92.88 95 ARG A C 1
ATOM 779 O O . ARG A 1 95 ? 4.797 -13.407 -11.096 1.00 92.88 95 ARG A O 1
ATOM 786 N N . TYR A 1 96 ? 4.195 -13.134 -8.945 1.00 90.75 96 TYR A N 1
ATOM 787 C CA . TYR A 1 96 ? 5.549 -13.122 -8.393 1.00 90.75 96 TYR A CA 1
ATOM 788 C C . TYR A 1 96 ? 6.023 -14.508 -7.923 1.00 90.75 96 TYR A C 1
ATOM 790 O O . TYR A 1 96 ? 7.163 -14.622 -7.473 1.00 90.75 96 TYR A O 1
ATOM 798 N N . GLY A 1 97 ? 5.199 -15.554 -8.061 1.00 93.62 97 GLY A N 1
ATOM 799 C CA . GLY A 1 97 ? 5.534 -16.920 -7.652 1.00 93.62 97 GLY A CA 1
ATOM 800 C C . GLY A 1 97 ? 5.754 -17.058 -6.144 1.00 93.62 97 GLY A C 1
ATOM 801 O O . GLY A 1 97 ? 6.640 -17.796 -5.719 1.00 93.62 97 GLY A O 1
ATOM 802 N N . ILE A 1 98 ? 5.010 -16.293 -5.344 1.00 93.38 98 ILE A N 1
ATOM 803 C CA . ILE A 1 98 ? 5.078 -16.324 -3.883 1.00 93.38 98 ILE A CA 1
ATOM 804 C C . ILE A 1 98 ? 4.005 -17.286 -3.382 1.00 93.38 98 ILE A C 1
ATOM 806 O O . ILE A 1 98 ? 2.822 -17.031 -3.581 1.00 93.38 98 ILE A O 1
ATOM 810 N N . ASP A 1 99 ? 4.411 -18.351 -2.693 1.00 94.00 99 ASP A N 1
ATOM 811 C CA . ASP A 1 99 ? 3.472 -19.264 -2.040 1.00 94.00 99 ASP A CA 1
ATOM 812 C C . ASP A 1 99 ? 2.784 -18.581 -0.850 1.00 94.00 99 ASP A C 1
ATOM 814 O O . ASP A 1 99 ? 3.425 -17.915 -0.030 1.00 94.00 99 ASP A O 1
ATOM 818 N N . TYR A 1 100 ? 1.475 -18.787 -0.721 1.00 93.44 100 TYR A N 1
ATOM 819 C CA . TYR A 1 100 ? 0.684 -18.287 0.399 1.00 93.44 100 TYR A CA 1
ATOM 820 C C . TYR A 1 100 ? -0.351 -19.307 0.857 1.00 93.44 100 TYR A C 1
ATOM 822 O O . TYR A 1 100 ? -0.801 -20.174 0.111 1.00 93.44 100 TYR A O 1
ATOM 830 N N . ASP A 1 101 ? -0.734 -19.179 2.122 1.00 92.81 101 ASP A N 1
ATOM 831 C CA . ASP A 1 101 ? -1.791 -19.969 2.732 1.00 92.81 101 ASP A CA 1
ATOM 832 C C . ASP A 1 101 ? -2.986 -19.057 3.007 1.00 92.81 101 ASP A C 1
ATOM 834 O O . ASP A 1 101 ? -2.897 -18.117 3.801 1.00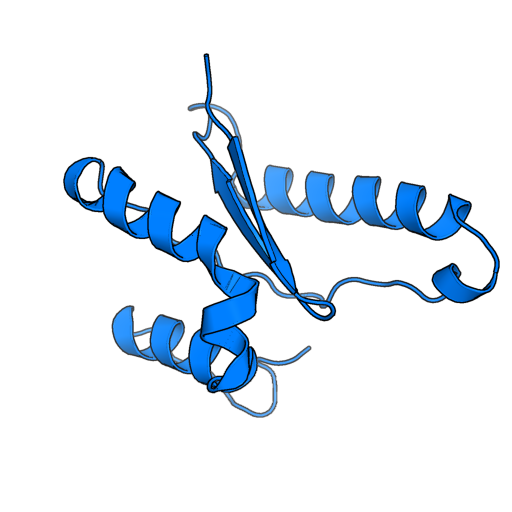 92.81 101 ASP A O 1
ATOM 838 N N . GLU A 1 102 ? -4.113 -19.356 2.363 1.00 92.56 102 GLU A N 1
ATOM 839 C CA . GLU A 1 102 ? -5.385 -18.630 2.500 1.00 92.56 102 GLU A CA 1
ATOM 840 C C . GLU A 1 102 ? -5.848 -18.471 3.954 1.00 92.56 102 GLU A C 1
ATOM 842 O O . GLU A 1 102 ? -6.617 -17.565 4.263 1.00 92.56 102 GLU A O 1
ATOM 847 N N . ARG A 1 103 ? -5.388 -19.335 4.866 1.00 90.75 103 ARG A N 1
ATOM 848 C CA . ARG A 1 103 ? -5.739 -19.266 6.290 1.00 90.75 103 ARG A CA 1
ATOM 849 C C . ARG A 1 103 ? -5.004 -18.160 7.041 1.00 90.75 103 ARG A C 1
ATOM 851 O O . ARG A 1 103 ? -5.456 -17.795 8.119 1.00 90.75 103 ARG A O 1
ATOM 858 N N . TYR A 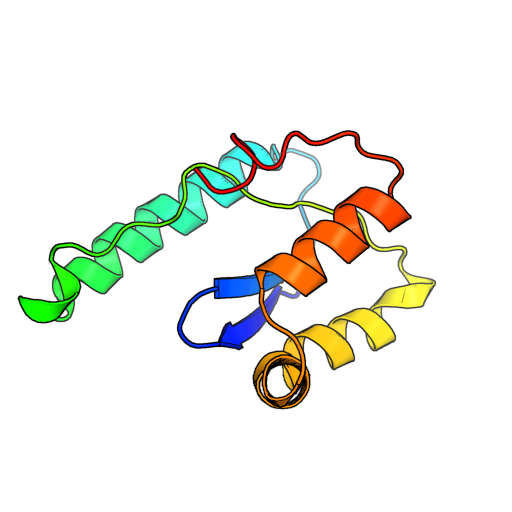1 104 ? -3.882 -17.675 6.509 1.00 88.00 104 TYR A N 1
ATOM 859 C CA . TYR A 1 104 ? -2.955 -16.789 7.224 1.00 88.00 104 TYR A CA 1
ATOM 860 C C . TYR A 1 104 ? -2.589 -15.515 6.452 1.00 88.00 104 TYR A C 1
ATOM 862 O O . TYR A 1 104 ? -2.058 -14.578 7.038 1.00 88.00 104 TYR A O 1
ATOM 870 N N . VAL A 1 105 ? -2.852 -15.457 5.144 1.00 89.44 105 VAL A N 1
ATOM 871 C CA . VAL A 1 105 ? -2.455 -14.329 4.279 1.00 89.44 105 VAL A CA 1
ATOM 872 C C . VAL A 1 105 ? -3.278 -13.048 4.513 1.00 89.44 105 VAL A C 1
ATOM 874 O O . VAL A 1 105 ? -2.909 -11.983 4.025 1.00 89.44 105 VAL A O 1
ATOM 877 N N . TRP A 1 106 ? -4.363 -13.134 5.288 1.00 88.94 106 TRP A N 1
ATOM 878 C CA . TRP A 1 106 ? -5.305 -12.034 5.539 1.00 88.94 106 TRP A CA 1
ATOM 879 C C . TRP A 1 106 ? -5.165 -11.365 6.920 1.00 88.94 106 TRP A C 1
ATOM 881 O O . TRP A 1 106 ? -5.930 -10.445 7.213 1.00 88.94 106 TRP A O 1
ATOM 891 N N . ASP A 1 107 ? -4.221 -11.816 7.757 1.00 76.94 107 ASP A N 1
ATOM 892 C CA . ASP A 1 107 ? -3.990 -11.307 9.125 1.00 76.94 107 ASP A CA 1
ATOM 893 C C . ASP A 1 107 ? -3.080 -10.052 9.206 1.00 76.94 107 ASP A C 1
ATOM 895 O O . ASP A 1 107 ? -2.065 -9.928 8.477 1.00 76.94 107 ASP A O 1
#

Secondary structure (DSSP, 8-state):
---EEEEE-SS-EEEEEPPPTT--HHHHHHHHHHHHHHHHHHT-GGGTT----S--------GGGHHHHHHHHHTHHHHTTT--HHHHHHHHHHHHT----TTTTT-

Organism: NCBI:txid2528002

InterPro domains:
  IPR002686 Transposase IS200-like [PF01797] (8-76)
  IPR036515 Transposase IS200-like superfamily [G3DSA:3.30.70.1290] (5-94)
  IPR036515 Transposase IS200-like superfamily [SSF143422] (8-80)